Protein AF-A0A829HCF9-F1 (afdb_monomer_lite)

Radius of gyration: 11.92 Å; chains: 1; bounding box: 25×26×34 Å

Foldseek 3Di:
DDCDPLLLQLLVQQVVQPVFWGFFDDDPQATPSPRVDHNVVNVVSQVVCCVVQQWPQQWDQDPVRDIDGGTTHGDPNVVVVSVD

Sequence (84 aa):
MQLNDLKRKILEIANAQYPRVALIEVEDNKIVSLSEYEIDDVIKALKELQDNNFIVNAISISVDQIVSFGHLEITSRGRNLLNS

Structure (mmCIF, N/CA/C/O backbone):
data_AF-A0A829HCF9-F1
#
_entry.id   AF-A0A829HCF9-F1
#
loop_
_atom_site.group_PDB
_atom_site.id
_atom_site.type_symbol
_atom_site.label_atom_id
_atom_site.label_alt_id
_atom_site.label_comp_id
_atom_site.label_asym_id
_atom_site.label_entity_id
_atom_site.label_seq_id
_atom_site.pdbx_PDB_ins_code
_atom_site.Cartn_x
_atom_site.Cartn_y
_atom_site.Cartn_z
_atom_site.occupancy
_atom_site.B_iso_or_equiv
_atom_site.auth_seq_id
_atom_site.auth_comp_id
_atom_site.auth_asym_id
_atom_site.auth_atom_id
_atom_site.pdbx_PDB_model_num
ATOM 1 N N . MET A 1 1 ? 4.490 -8.853 11.799 1.00 70.00 1 MET A N 1
ATOM 2 C CA . MET A 1 1 ? 5.204 -8.249 10.652 1.00 70.00 1 MET A CA 1
ATOM 3 C C . MET A 1 1 ? 5.977 -7.042 11.161 1.00 70.00 1 MET A C 1
ATOM 5 O O . MET A 1 1 ? 5.411 -6.313 11.964 1.00 70.00 1 MET A O 1
ATOM 9 N N . GLN A 1 2 ? 7.226 -6.835 10.735 1.00 77.06 2 GLN A N 1
ATOM 10 C CA . GLN A 1 2 ? 7.940 -5.576 10.992 1.00 77.06 2 GLN A CA 1
ATOM 11 C C . GLN A 1 2 ? 7.560 -4.536 9.929 1.00 77.06 2 GLN A C 1
ATOM 13 O O . GLN A 1 2 ? 7.513 -4.855 8.736 1.00 77.06 2 GLN A O 1
ATOM 18 N N . LEU A 1 3 ? 7.257 -3.316 10.373 1.00 83.94 3 LEU A N 1
ATOM 19 C CA . LEU A 1 3 ? 6.979 -2.181 9.502 1.00 83.94 3 LEU A CA 1
ATOM 20 C C . LEU A 1 3 ? 8.315 -1.539 9.107 1.00 83.94 3 LEU A C 1
ATOM 22 O O . LEU A 1 3 ? 8.942 -0.881 9.930 1.00 83.94 3 LEU A O 1
ATOM 26 N N . ASN A 1 4 ? 8.765 -1.779 7.875 1.00 91.50 4 ASN A N 1
ATOM 27 C CA . ASN A 1 4 ? 9.935 -1.100 7.315 1.00 91.50 4 ASN A CA 1
ATOM 28 C C . ASN A 1 4 ? 9.539 0.263 6.719 1.00 91.50 4 ASN A C 1
ATOM 30 O O . ASN A 1 4 ? 8.349 0.549 6.557 1.00 91.50 4 ASN A O 1
ATOM 34 N N . ASP A 1 5 ? 10.532 1.080 6.367 1.00 93.44 5 ASP A N 1
ATOM 35 C CA . ASP A 1 5 ? 10.310 2.444 5.866 1.00 93.44 5 ASP A CA 1
ATOM 36 C C . ASP A 1 5 ? 9.405 2.483 4.627 1.00 93.44 5 ASP A C 1
ATOM 38 O O . ASP A 1 5 ? 8.506 3.318 4.546 1.00 93.44 5 ASP A O 1
ATOM 42 N N . LEU A 1 6 ? 9.571 1.535 3.698 1.00 93.94 6 LEU A N 1
ATOM 43 C CA . LEU A 1 6 ? 8.730 1.425 2.503 1.00 93.94 6 LEU A CA 1
ATOM 44 C C . LEU A 1 6 ? 7.258 1.167 2.861 1.00 93.94 6 LEU A C 1
ATOM 46 O O . LEU A 1 6 ? 6.366 1.891 2.421 1.00 93.94 6 LEU A O 1
ATOM 50 N N . LYS A 1 7 ? 6.982 0.158 3.695 1.00 94.12 7 LYS A N 1
ATOM 51 C CA . LYS A 1 7 ? 5.611 -0.156 4.124 1.00 94.12 7 LYS A CA 1
ATOM 52 C C . LYS A 1 7 ? 4.993 0.988 4.918 1.00 94.12 7 LYS A C 1
ATOM 54 O O . LYS A 1 7 ? 3.795 1.224 4.788 1.00 94.12 7 LYS A O 1
ATOM 59 N N . ARG A 1 8 ? 5.793 1.695 5.725 1.00 95.12 8 ARG A N 1
ATOM 60 C CA . ARG A 1 8 ? 5.345 2.893 6.440 1.00 95.12 8 ARG A CA 1
ATOM 61 C C . ARG A 1 8 ? 4.907 3.972 5.452 1.00 95.12 8 ARG A C 1
ATOM 63 O O . ARG A 1 8 ? 3.763 4.399 5.543 1.00 95.12 8 ARG A O 1
ATOM 70 N N . LYS A 1 9 ? 5.737 4.319 4.464 1.00 94.12 9 LYS A N 1
ATOM 71 C CA . LYS A 1 9 ? 5.386 5.307 3.428 1.00 94.12 9 LYS A CA 1
ATOM 72 C C . LYS A 1 9 ? 4.125 4.931 2.651 1.00 94.12 9 LYS A C 1
ATOM 74 O O . LYS A 1 9 ? 3.265 5.777 2.437 1.00 94.12 9 LYS A O 1
ATOM 79 N N . ILE A 1 10 ? 3.966 3.658 2.278 1.00 93.25 10 ILE A N 1
ATOM 80 C CA . ILE A 1 10 ? 2.742 3.175 1.614 1.00 93.25 10 ILE A CA 1
ATOM 81 C C . ILE A 1 10 ? 1.506 3.421 2.494 1.00 93.25 10 ILE A C 1
ATOM 83 O O . ILE A 1 10 ? 0.489 3.923 2.012 1.00 93.25 10 ILE A O 1
ATOM 87 N N . LEU A 1 11 ? 1.583 3.085 3.786 1.00 94.50 11 LEU A N 1
ATOM 88 C CA . LEU A 1 11 ? 0.484 3.323 4.722 1.00 94.50 11 LEU A CA 1
ATOM 89 C C . LEU A 1 11 ? 0.224 4.816 4.939 1.00 94.50 11 LEU A C 1
ATOM 91 O O . LEU A 1 11 ? -0.933 5.205 5.042 1.00 94.50 11 LEU A O 1
ATOM 95 N N . GLU A 1 12 ? 1.258 5.654 4.975 1.00 94.69 12 GLU A N 1
ATOM 96 C CA . GLU A 1 12 ? 1.120 7.111 5.081 1.00 94.69 12 GLU A CA 1
ATOM 97 C C . GLU A 1 12 ? 0.396 7.697 3.865 1.00 94.69 12 GLU A C 1
ATOM 99 O O . GLU A 1 12 ? -0.542 8.473 4.043 1.00 94.69 12 GLU A O 1
ATOM 104 N N . ILE A 1 13 ? 0.755 7.269 2.648 1.00 92.31 13 ILE A N 1
ATOM 105 C CA . ILE A 1 13 ? 0.080 7.669 1.403 1.00 92.31 13 ILE A CA 1
ATOM 106 C C . ILE A 1 13 ? -1.408 7.301 1.460 1.00 92.31 13 ILE A C 1
ATOM 108 O O . ILE A 1 13 ? -2.270 8.144 1.205 1.00 92.31 13 ILE A O 1
ATOM 112 N N . ALA A 1 14 ? -1.725 6.062 1.845 1.00 93.25 14 ALA A N 1
ATOM 113 C CA . ALA A 1 14 ? -3.110 5.607 1.950 1.00 93.25 14 ALA A CA 1
ATOM 114 C C . ALA A 1 14 ? -3.879 6.331 3.077 1.00 93.25 14 ALA A C 1
ATOM 116 O O . ALA A 1 14 ? -5.044 6.690 2.912 1.00 93.25 14 ALA A O 1
ATOM 117 N N . ASN A 1 15 ? -3.230 6.596 4.216 1.00 94.62 15 ASN A N 1
ATOM 118 C CA . ASN A 1 15 ? -3.826 7.304 5.349 1.00 94.62 15 ASN A CA 1
ATOM 119 C C . ASN A 1 15 ? -4.088 8.784 5.060 1.00 94.62 15 ASN A C 1
ATOM 121 O O . ASN A 1 15 ? -5.099 9.312 5.514 1.00 94.62 15 ASN A O 1
ATOM 125 N N . ALA A 1 16 ? -3.225 9.443 4.283 1.00 93.56 16 ALA A N 1
ATOM 126 C CA . ALA A 1 16 ? -3.380 10.850 3.920 1.00 93.56 16 ALA A CA 1
ATOM 127 C C . ALA A 1 16 ? -4.667 11.125 3.124 1.00 93.56 16 ALA A C 1
ATOM 129 O O . ALA A 1 16 ? -5.178 12.242 3.152 1.00 93.56 16 ALA A O 1
ATOM 130 N N . GLN A 1 17 ? -5.199 10.110 2.435 1.00 92.44 17 GLN A N 1
ATOM 131 C CA . GLN A 1 17 ? -6.439 10.218 1.667 1.00 92.44 17 GLN A CA 1
ATOM 132 C C . GLN A 1 17 ? -7.666 9.688 2.417 1.00 92.44 17 GLN A C 1
ATOM 134 O O . GLN A 1 17 ? -8.785 9.934 1.973 1.00 92.44 17 GLN A O 1
ATOM 139 N N . TYR A 1 18 ? -7.508 9.017 3.564 1.00 89.75 18 TYR A N 1
ATOM 140 C CA . TYR A 1 18 ? -8.626 8.456 4.329 1.00 89.75 18 TYR A CA 1
ATOM 141 C C . TYR A 1 18 ? -9.671 9.535 4.707 1.00 89.75 18 TYR A C 1
ATOM 143 O O . TYR A 1 18 ? -9.293 10.610 5.175 1.00 89.75 18 TYR A O 1
ATOM 151 N N . PRO A 1 19 ? -10.993 9.282 4.562 1.00 88.81 19 PRO A N 1
ATOM 152 C CA . PRO A 1 19 ? -11.657 8.014 4.226 1.00 88.81 19 PRO A CA 1
ATOM 153 C C . PRO A 1 19 ? -11.791 7.713 2.726 1.00 88.81 19 PRO A C 1
ATOM 155 O O . PRO A 1 19 ? -12.546 6.824 2.346 1.00 88.81 19 PRO A O 1
ATOM 158 N N . ARG A 1 20 ? -11.102 8.461 1.865 1.00 89.75 20 ARG A N 1
ATOM 159 C CA . ARG A 1 20 ? -11.019 8.200 0.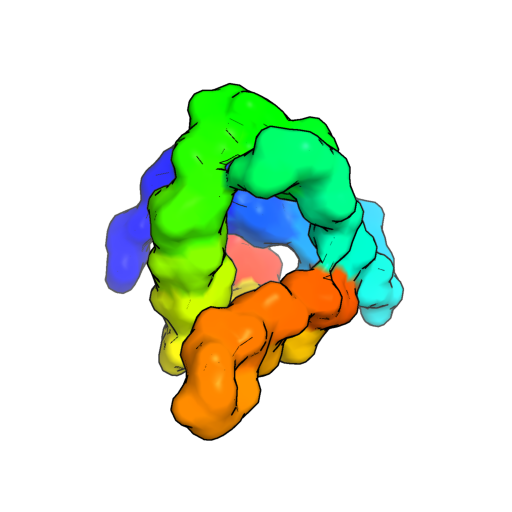424 1.00 89.75 20 ARG A CA 1
ATOM 160 C C . ARG A 1 20 ? -9.882 7.221 0.126 1.00 89.75 20 ARG A C 1
ATOM 162 O O . ARG A 1 20 ? -9.154 6.788 1.018 1.00 89.75 20 ARG A O 1
ATOM 169 N N . VAL A 1 21 ? -9.747 6.890 -1.152 1.00 89.50 21 VAL A N 1
ATOM 170 C CA . VAL A 1 21 ? -8.692 6.023 -1.672 1.00 89.50 21 VAL A CA 1
ATOM 171 C C . VAL A 1 21 ? -7.527 6.842 -2.222 1.00 89.50 21 VAL A C 1
ATOM 173 O O . VAL A 1 21 ? -7.742 7.895 -2.824 1.00 89.50 21 VAL A O 1
ATOM 176 N N . ALA A 1 22 ? -6.301 6.360 -2.032 1.00 88.25 22 ALA A N 1
ATOM 177 C CA . ALA A 1 22 ? -5.116 6.926 -2.664 1.00 88.25 22 ALA A CA 1
ATOM 178 C C . ALA A 1 22 ? -4.852 6.258 -4.018 1.00 88.25 22 ALA A C 1
ATOM 180 O O . ALA A 1 22 ? -5.098 5.066 -4.195 1.00 88.25 22 ALA A O 1
ATOM 181 N N . LEU A 1 23 ? -4.346 7.030 -4.974 1.00 84.50 23 LEU A N 1
ATOM 182 C CA . LEU A 1 23 ? -3.922 6.534 -6.280 1.00 84.50 23 LEU A CA 1
ATOM 183 C C . LEU A 1 23 ? -2.406 6.338 -6.271 1.00 84.50 23 LEU A C 1
ATOM 185 O O . LEU A 1 23 ? -1.679 7.217 -5.811 1.00 84.50 23 LEU A O 1
ATOM 189 N N . ILE A 1 24 ? -1.943 5.196 -6.781 1.00 82.56 24 ILE A N 1
ATOM 190 C CA . ILE A 1 24 ? -0.537 4.998 -7.134 1.00 82.56 24 ILE A CA 1
ATOM 191 C C . ILE A 1 24 ? -0.419 5.033 -8.654 1.00 82.56 24 ILE A C 1
ATOM 193 O O . ILE A 1 24 ? -1.019 4.223 -9.357 1.00 82.56 24 ILE A O 1
ATOM 197 N N . GLU A 1 25 ? 0.367 5.987 -9.138 1.00 81.19 25 GLU A N 1
ATOM 198 C CA . GLU A 1 25 ? 0.672 6.173 -10.553 1.00 81.19 25 GLU A CA 1
ATOM 199 C C . GLU A 1 25 ? 2.014 5.526 -10.886 1.00 81.19 25 GLU A C 1
ATOM 201 O O . GLU A 1 25 ? 2.956 5.593 -10.090 1.00 81.19 25 GLU A O 1
ATOM 206 N N . VAL A 1 26 ? 2.093 4.908 -12.066 1.00 81.00 26 VAL A N 1
ATOM 207 C CA . VAL A 1 26 ? 3.306 4.269 -12.583 1.00 81.00 26 VAL A CA 1
ATOM 208 C C . VAL A 1 26 ? 3.730 4.956 -13.873 1.00 81.00 26 VAL A C 1
ATOM 210 O O . VAL A 1 26 ? 2.946 5.041 -14.814 1.00 81.00 26 VAL A O 1
ATOM 213 N N . GLU A 1 27 ? 4.980 5.402 -13.913 1.00 81.19 27 GLU A N 1
ATOM 214 C CA . GLU A 1 27 ? 5.617 6.073 -15.045 1.00 81.19 27 GLU A CA 1
ATOM 215 C C . GLU A 1 27 ? 7.038 5.517 -15.203 1.00 81.19 27 GLU A C 1
ATOM 217 O O . GLU A 1 27 ? 7.745 5.337 -14.213 1.00 81.19 27 GLU A O 1
ATOM 222 N N . ASP A 1 28 ? 7.446 5.173 -16.429 1.00 81.31 28 ASP A N 1
ATOM 223 C CA . ASP A 1 28 ? 8.781 4.629 -16.738 1.00 81.31 28 ASP A CA 1
ATOM 224 C C . ASP A 1 28 ? 9.250 3.492 -15.801 1.00 81.31 28 ASP A C 1
ATOM 226 O O . ASP A 1 28 ? 10.383 3.479 -15.316 1.00 81.31 28 ASP A O 1
ATOM 230 N N . ASN A 1 29 ? 8.371 2.516 -15.532 1.00 76.19 29 ASN A N 1
ATOM 231 C CA . ASN A 1 29 ? 8.614 1.400 -14.601 1.00 76.19 29 ASN A CA 1
ATOM 232 C C . ASN A 1 29 ? 8.915 1.816 -13.148 1.00 76.19 29 ASN A C 1
ATOM 234 O O . ASN A 1 29 ? 9.474 1.033 -12.382 1.00 76.19 29 ASN A O 1
ATOM 238 N N . LYS A 1 30 ? 8.512 3.015 -12.728 1.00 78.94 30 LYS A N 1
ATOM 239 C CA . LYS A 1 30 ? 8.596 3.478 -11.339 1.00 78.94 30 LYS A CA 1
ATOM 240 C C . LYS A 1 30 ? 7.236 3.939 -10.862 1.00 78.94 30 LYS A C 1
ATOM 242 O O . LYS A 1 30 ? 6.450 4.453 -11.650 1.00 78.94 30 LYS A O 1
ATOM 247 N N . ILE A 1 31 ? 6.957 3.795 -9.568 1.00 83.56 31 ILE A N 1
ATOM 248 C CA . ILE A 1 31 ? 5.780 4.454 -8.995 1.00 83.56 31 ILE A CA 1
ATOM 249 C C . ILE A 1 31 ? 6.180 5.857 -8.552 1.00 83.56 31 ILE A C 1
ATOM 251 O O . ILE A 1 31 ? 7.125 6.024 -7.782 1.00 83.56 31 ILE A O 1
ATOM 255 N N . VAL A 1 32 ? 5.466 6.865 -9.051 1.00 85.06 32 VAL A N 1
ATOM 256 C CA . VAL A 1 32 ? 5.853 8.282 -8.945 1.00 85.06 32 VAL A CA 1
ATOM 257 C C . VAL A 1 32 ? 6.029 8.705 -7.483 1.00 85.06 32 VAL A C 1
ATOM 259 O O . VAL A 1 32 ? 7.027 9.322 -7.116 1.00 85.06 32 VAL A O 1
ATOM 262 N N . SER A 1 33 ? 5.101 8.301 -6.614 1.00 84.50 33 SER A N 1
ATOM 263 C CA . SER A 1 33 ? 5.113 8.628 -5.182 1.00 84.50 33 SER A CA 1
ATOM 264 C C . SER A 1 33 ? 6.134 7.841 -4.351 1.00 84.50 33 SER A C 1
ATOM 266 O O . SER A 1 33 ? 6.286 8.119 -3.165 1.00 84.50 33 SER A O 1
ATOM 268 N N . LEU A 1 34 ? 6.782 6.827 -4.933 1.00 88.81 34 LEU A N 1
ATOM 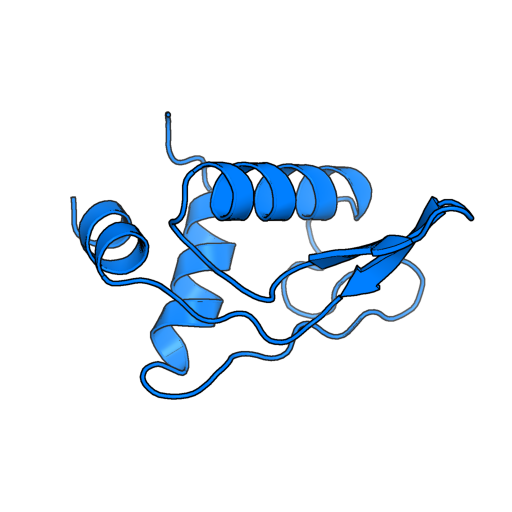269 C CA . LEU A 1 34 ? 7.784 5.969 -4.287 1.00 88.81 34 LEU A CA 1
ATOM 270 C C . LEU A 1 34 ? 8.977 5.758 -5.235 1.00 88.81 34 LEU A C 1
ATOM 272 O O . LEU A 1 34 ? 9.521 4.660 -5.324 1.00 88.81 34 LEU A O 1
ATOM 276 N N . SER A 1 35 ? 9.351 6.811 -5.971 1.00 88.06 35 SER A N 1
ATOM 277 C CA . SER A 1 35 ? 10.333 6.756 -7.065 1.00 88.06 35 SER A CA 1
ATOM 278 C C . SER A 1 35 ? 11.746 6.345 -6.628 1.00 88.06 35 SER A C 1
ATOM 280 O O . SER A 1 35 ? 12.554 5.928 -7.462 1.00 88.06 35 SER A O 1
ATOM 282 N N . GLU A 1 36 ? 12.046 6.454 -5.330 1.00 90.94 36 GLU A N 1
ATOM 283 C CA . GLU A 1 36 ? 13.296 6.005 -4.722 1.00 90.94 36 GLU A CA 1
ATOM 284 C C . GLU A 1 36 ? 13.368 4.489 -4.454 1.00 90.94 36 GLU A C 1
ATOM 286 O O . GLU A 1 36 ? 14.412 4.009 -4.012 1.00 90.94 36 GLU A O 1
ATOM 291 N N . TYR A 1 37 ? 12.290 3.738 -4.704 1.00 90.12 37 TYR A N 1
ATOM 292 C CA . TYR A 1 37 ? 12.229 2.287 -4.522 1.00 90.12 37 TYR A CA 1
ATOM 293 C C . TYR A 1 37 ? 12.078 1.562 -5.863 1.00 90.12 37 TYR A C 1
ATOM 295 O O . TYR A 1 37 ? 11.401 2.040 -6.774 1.00 90.12 37 TYR A O 1
ATOM 303 N N . GLU A 1 38 ? 12.670 0.372 -5.964 1.00 90.38 38 GLU A N 1
ATOM 304 C CA . GLU A 1 38 ? 12.471 -0.513 -7.114 1.00 90.38 38 GLU A CA 1
ATOM 305 C C . GLU A 1 38 ? 11.017 -0.999 -7.171 1.00 90.38 38 GLU A C 1
ATOM 307 O O . GLU A 1 38 ? 10.422 -1.347 -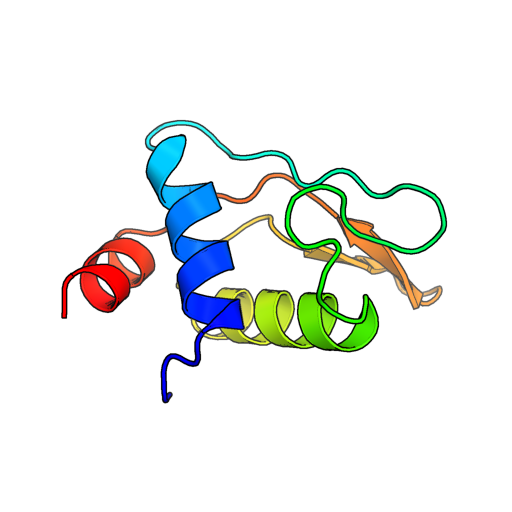6.147 1.00 90.38 38 GLU A O 1
ATOM 312 N N . ILE A 1 39 ? 10.434 -1.054 -8.372 1.00 86.19 39 ILE A N 1
ATOM 313 C CA . ILE A 1 39 ? 9.012 -1.391 -8.545 1.00 86.19 39 ILE A CA 1
ATOM 314 C C . ILE A 1 39 ? 8.661 -2.772 -7.976 1.00 86.19 39 ILE A C 1
ATOM 316 O O . ILE A 1 39 ? 7.608 -2.922 -7.358 1.00 86.19 39 ILE A O 1
ATOM 320 N N . ASP A 1 40 ? 9.563 -3.749 -8.092 1.00 88.31 40 ASP A N 1
ATOM 321 C CA . ASP A 1 40 ? 9.382 -5.097 -7.544 1.00 88.31 40 ASP A CA 1
ATOM 322 C C . ASP A 1 40 ? 9.295 -5.094 -6.010 1.00 88.31 40 ASP A C 1
ATOM 324 O O . ASP A 1 40 ? 8.462 -5.797 -5.426 1.00 88.31 40 ASP A O 1
ATOM 328 N N . ASP A 1 41 ? 10.098 -4.257 -5.345 1.00 90.81 41 ASP A N 1
ATOM 329 C CA . ASP A 1 41 ? 10.054 -4.093 -3.891 1.00 90.81 41 ASP A CA 1
ATOM 330 C C . ASP A 1 41 ? 8.749 -3.423 -3.455 1.00 90.81 41 ASP A C 1
ATOM 332 O O . ASP A 1 41 ? 8.140 -3.832 -2.458 1.00 90.81 41 ASP A O 1
ATOM 336 N N . VAL A 1 42 ? 8.275 -2.435 -4.221 1.00 89.75 42 VAL A N 1
ATOM 337 C CA . VAL A 1 42 ? 6.987 -1.783 -3.959 1.00 89.75 42 VAL A CA 1
ATOM 338 C C . VAL A 1 42 ? 5.829 -2.762 -4.150 1.00 89.75 42 VAL A C 1
ATOM 340 O O . VAL A 1 42 ? 4.970 -2.856 -3.273 1.00 89.75 42 VAL A O 1
ATOM 343 N N . ILE A 1 43 ? 5.823 -3.555 -5.226 1.00 88.81 43 ILE A N 1
ATOM 344 C CA . ILE A 1 43 ? 4.811 -4.597 -5.468 1.00 88.81 43 ILE A CA 1
ATOM 345 C C . ILE A 1 43 ? 4.793 -5.598 -4.314 1.00 88.81 43 ILE A C 1
ATOM 347 O O . ILE A 1 43 ? 3.726 -5.918 -3.783 1.00 88.81 43 ILE A O 1
ATOM 351 N N . LYS A 1 44 ? 5.966 -6.073 -3.884 1.00 90.75 44 LYS A N 1
ATOM 352 C CA . LYS A 1 44 ? 6.079 -7.008 -2.762 1.00 90.75 44 LYS A CA 1
ATOM 353 C C . LYS A 1 44 ? 5.540 -6.402 -1.467 1.00 90.75 44 LYS A C 1
ATOM 355 O O . LYS A 1 44 ? 4.775 -7.058 -0.761 1.00 90.75 44 LYS A O 1
ATOM 360 N N . ALA A 1 45 ? 5.882 -5.150 -1.168 1.00 92.31 45 ALA A N 1
ATOM 361 C CA . ALA A 1 45 ? 5.391 -4.456 0.018 1.00 92.31 45 ALA A CA 1
ATOM 362 C C . ALA A 1 45 ? 3.868 -4.251 -0.013 1.00 92.31 45 ALA A C 1
ATOM 364 O O . ALA A 1 45 ? 3.203 -4.510 0.993 1.00 92.31 45 ALA A O 1
ATOM 365 N N . LEU A 1 46 ? 3.308 -3.847 -1.158 1.00 91.00 46 LEU A N 1
ATOM 366 C CA . LEU A 1 46 ? 1.862 -3.704 -1.355 1.00 91.00 46 LEU A CA 1
ATOM 367 C C . LEU A 1 46 ? 1.142 -5.040 -1.163 1.00 91.00 46 LEU A C 1
ATOM 369 O O . LEU A 1 46 ? 0.145 -5.097 -0.445 1.00 91.00 46 LEU A O 1
ATOM 373 N N . LYS A 1 47 ? 1.684 -6.121 -1.735 1.00 90.69 47 LYS A N 1
ATOM 374 C CA . LYS A 1 47 ? 1.143 -7.473 -1.578 1.00 90.69 47 LYS A CA 1
ATOM 375 C C . LYS A 1 47 ? 1.130 -7.909 -0.121 1.00 90.69 47 LYS A C 1
ATOM 377 O O . LYS A 1 47 ? 0.095 -8.318 0.384 1.00 90.69 47 LYS A O 1
ATOM 382 N N . GLU A 1 48 ? 2.250 -7.759 0.581 1.00 92.94 48 GLU A N 1
ATOM 383 C CA . GLU A 1 48 ? 2.336 -8.121 1.996 1.00 92.94 48 GLU A CA 1
ATOM 384 C C . GLU A 1 48 ? 1.365 -7.301 2.860 1.00 92.94 48 GLU A C 1
ATOM 386 O O . GLU A 1 48 ? 0.733 -7.848 3.765 1.00 92.94 48 GLU A O 1
ATOM 391 N N . LEU A 1 49 ? 1.208 -6.001 2.591 1.00 93.69 49 LEU A N 1
ATOM 392 C CA . LEU A 1 49 ? 0.245 -5.156 3.302 1.00 93.69 49 LEU A CA 1
ATOM 393 C C . LEU A 1 49 ? -1.206 -5.574 3.028 1.00 93.69 49 LEU A C 1
ATOM 395 O O . LEU A 1 49 ? -2.019 -5.572 3.957 1.00 93.69 49 LEU A O 1
ATOM 399 N N . GLN A 1 50 ? -1.517 -5.954 1.789 1.00 92.50 50 GLN A N 1
ATOM 400 C CA . GLN A 1 50 ? -2.838 -6.427 1.381 1.00 92.50 50 GLN A CA 1
ATOM 401 C C . GLN A 1 50 ? -3.159 -7.806 1.975 1.00 92.50 50 GLN A C 1
ATOM 403 O O . GLN A 1 50 ? -4.207 -7.973 2.596 1.00 92.50 50 GLN A O 1
ATOM 408 N N . ASP A 1 51 ? -2.227 -8.760 1.901 1.00 92.69 51 ASP A N 1
ATOM 409 C CA . ASP A 1 51 ? -2.368 -10.113 2.463 1.00 92.69 51 ASP A CA 1
ATOM 410 C C . AS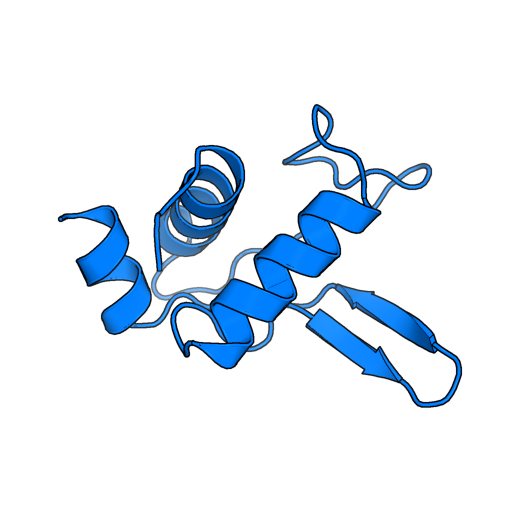P A 1 51 ? -2.571 -10.087 3.990 1.00 92.69 51 ASP A C 1
ATOM 412 O O . ASP A 1 51 ? -3.245 -10.944 4.560 1.00 92.69 51 ASP A O 1
ATOM 416 N N . ASN A 1 52 ? -2.021 -9.076 4.672 1.00 93.69 52 ASN A N 1
ATOM 417 C CA . ASN A 1 52 ? -2.201 -8.871 6.113 1.00 93.69 52 ASN A CA 1
ATOM 418 C C . ASN A 1 52 ? -3.383 -7.943 6.468 1.00 93.69 52 ASN A C 1
ATOM 420 O O . ASN A 1 52 ? -3.567 -7.606 7.644 1.00 93.69 52 ASN A O 1
ATOM 424 N N . ASN A 1 53 ? -4.196 -7.550 5.482 1.00 94.56 53 ASN A N 1
ATOM 425 C CA . ASN A 1 53 ? -5.380 -6.704 5.639 1.00 94.56 53 ASN A CA 1
ATOM 426 C C . ASN A 1 53 ? -5.084 -5.315 6.250 1.00 94.56 53 ASN A C 1
ATOM 428 O O . ASN A 1 53 ? -5.873 -4.785 7.037 1.00 94.56 53 ASN A O 1
ATOM 432 N N . PHE A 1 54 ? -3.925 -4.728 5.941 1.00 95.06 54 PHE A N 1
ATOM 433 C CA . PHE A 1 54 ? -3.584 -3.351 6.328 1.00 95.06 54 PHE A CA 1
ATOM 434 C C . PHE A 1 54 ? -4.041 -2.327 5.282 1.00 95.06 54 PHE A C 1
ATOM 436 O O . PHE A 1 54 ? -4.434 -1.216 5.641 1.00 95.06 54 PHE A O 1
ATOM 443 N N . ILE A 1 55 ? -4.038 -2.723 4.011 1.00 94.00 55 ILE A N 1
ATOM 444 C CA . ILE A 1 55 ? -4.636 -1.994 2.888 1.00 94.00 55 ILE A CA 1
ATOM 445 C C . ILE A 1 55 ? -5.500 -2.952 2.064 1.00 94.00 55 ILE A C 1
ATOM 447 O O . ILE A 1 55 ? -5.302 -4.164 2.128 1.00 94.00 55 ILE A O 1
ATOM 451 N N . VAL A 1 56 ? -6.429 -2.423 1.277 1.00 91.00 56 VAL A N 1
ATOM 452 C CA . VAL A 1 56 ? -7.207 -3.179 0.287 1.00 91.00 56 VAL A CA 1
ATOM 453 C C . VAL A 1 56 ? -7.198 -2.457 -1.060 1.00 91.00 56 VAL A C 1
ATOM 455 O O . VAL A 1 56 ? -6.850 -1.279 -1.127 1.00 91.00 56 VAL A O 1
ATOM 458 N N . ASN A 1 57 ? -7.552 -3.187 -2.124 1.00 85.56 57 ASN A N 1
ATOM 459 C CA . ASN A 1 57 ? -7.649 -2.696 -3.508 1.00 85.56 57 ASN A CA 1
ATOM 460 C C . ASN A 1 57 ? -6.339 -2.136 -4.109 1.00 85.56 57 ASN A C 1
ATOM 462 O O . ASN A 1 57 ? -6.363 -1.514 -5.170 1.00 85.56 57 ASN A O 1
ATOM 466 N N . ALA A 1 58 ? -5.195 -2.395 -3.466 1.00 81.06 58 ALA A N 1
ATOM 467 C CA . ALA A 1 58 ? -3.914 -1.779 -3.793 1.00 81.06 58 ALA A CA 1
ATOM 468 C C . ALA A 1 58 ? -3.261 -2.370 -5.048 1.00 81.06 58 ALA A C 1
ATOM 470 O O . ALA A 1 58 ? -2.761 -1.622 -5.887 1.00 81.06 58 ALA A O 1
ATOM 471 N N . ILE A 1 59 ? -3.267 -3.700 -5.187 1.00 82.38 59 ILE A N 1
ATOM 472 C CA . ILE A 1 59 ? -2.758 -4.389 -6.379 1.00 82.38 59 ILE A CA 1
ATOM 473 C C . ILE A 1 59 ? -3.665 -5.551 -6.785 1.00 82.38 59 ILE A C 1
ATOM 475 O O . ILE A 1 59 ? -4.205 -6.273 -5.940 1.00 82.38 59 ILE A O 1
ATOM 479 N N . SER A 1 60 ? -3.774 -5.763 -8.095 1.00 71.62 60 SER A N 1
ATOM 480 C CA . SER A 1 60 ? -4.326 -6.976 -8.698 1.00 71.62 60 SER A CA 1
ATOM 481 C C . SER A 1 60 ? -3.289 -7.579 -9.639 1.00 71.62 60 SER A C 1
ATOM 483 O O . SER A 1 60 ? -2.711 -6.874 -10.465 1.00 71.62 60 SER A O 1
ATOM 485 N N . ILE A 1 61 ? -3.034 -8.879 -9.500 1.00 64.88 61 ILE A N 1
ATOM 486 C CA . ILE A 1 61 ? -2.138 -9.627 -10.385 1.00 64.88 61 ILE A CA 1
ATOM 487 C C . ILE A 1 61 ? -3.023 -10.546 -11.218 1.00 64.88 61 ILE A C 1
ATOM 489 O O . ILE A 1 61 ? -3.651 -11.461 -10.684 1.00 64.88 61 ILE A O 1
ATOM 493 N N . SER A 1 62 ? -3.110 -10.265 -12.516 1.00 59.38 62 SER A N 1
ATOM 494 C CA . SER A 1 62 ? -3.863 -11.100 -13.456 1.00 59.38 62 SER A CA 1
ATOM 495 C C . SER A 1 62 ? -3.118 -12.403 -13.778 1.00 59.38 62 SER A C 1
ATOM 497 O O . SER A 1 62 ? -1.932 -12.554 -13.477 1.00 59.38 62 SER A O 1
ATOM 499 N N . VAL A 1 63 ? -3.818 -13.356 -14.404 1.00 55.09 63 VAL A N 1
ATOM 500 C CA . VAL A 1 63 ? -3.264 -14.671 -14.786 1.00 55.09 63 VAL A CA 1
ATOM 501 C C . VAL A 1 63 ? -2.068 -14.529 -15.740 1.00 55.09 63 VAL A C 1
ATOM 503 O O . VAL A 1 63 ? -1.141 -15.333 -15.684 1.00 55.09 63 VAL A O 1
ATOM 506 N N . ASP A 1 64 ? -2.036 -13.447 -16.522 1.00 62.38 64 ASP A N 1
ATOM 507 C CA . ASP A 1 64 ? -0.964 -13.119 -17.470 1.00 62.38 64 ASP A CA 1
ATOM 508 C C . ASP A 1 64 ? 0.220 -12.375 -16.819 1.00 62.38 64 ASP A C 1
ATOM 510 O O . ASP A 1 64 ? 1.051 -11.794 -17.511 1.00 62.38 64 ASP A O 1
ATOM 514 N N . GLN A 1 65 ? 0.297 -12.359 -15.481 1.00 57.62 65 GLN A N 1
ATOM 515 C CA . GLN A 1 65 ? 1.308 -11.646 -14.682 1.00 57.62 65 GLN A CA 1
ATOM 516 C C . GLN A 1 65 ? 1.329 -10.124 -14.876 1.00 57.62 65 GLN A C 1
ATOM 518 O O . GLN A 1 65 ? 2.224 -9.447 -14.373 1.00 57.62 65 GLN A O 1
ATOM 523 N N . ILE A 1 66 ? 0.320 -9.556 -15.541 1.00 62.28 66 ILE A N 1
ATOM 524 C CA . ILE A 1 66 ? 0.154 -8.107 -15.597 1.00 62.28 66 ILE A CA 1
ATOM 525 C C . ILE A 1 66 ? -0.238 -7.645 -14.195 1.00 62.28 66 ILE A C 1
ATOM 527 O O . ILE A 1 66 ? -1.299 -8.022 -13.678 1.00 62.28 66 ILE A O 1
ATOM 531 N N . VAL A 1 67 ? 0.643 -6.850 -13.589 1.00 66.00 67 VAL A N 1
ATOM 532 C CA . VAL A 1 67 ? 0.408 -6.173 -12.317 1.00 66.00 67 VAL A CA 1
ATOM 533 C C . VAL A 1 67 ? -0.351 -4.886 -12.607 1.00 66.00 67 VAL A C 1
ATOM 535 O O . VAL A 1 67 ? 0.149 -3.993 -13.286 1.00 66.00 67 VAL A O 1
ATOM 538 N N . SER A 1 68 ? -1.574 -4.793 -12.098 1.00 68.06 68 SER A N 1
ATOM 539 C CA . SER A 1 68 ? -2.351 -3.559 -12.108 1.00 68.06 68 SER A CA 1
ATOM 540 C C . SER A 1 68 ? -2.309 -2.931 -10.724 1.00 68.06 68 SER A C 1
ATOM 542 O O . SER A 1 68 ? -2.696 -3.556 -9.732 1.00 68.06 68 SER A O 1
ATOM 544 N N . PHE A 1 69 ? -1.847 -1.687 -10.671 1.00 74.44 69 PHE A N 1
ATOM 545 C CA . PHE A 1 69 ? -1.914 -0.858 -9.476 1.00 74.44 69 PHE A CA 1
ATOM 546 C C . PHE A 1 69 ? -3.312 -0.255 -9.381 1.00 74.44 69 PHE A C 1
ATOM 548 O O . PHE A 1 69 ? -3.883 0.182 -10.381 1.00 74.44 69 PHE A O 1
ATOM 555 N N . GLY A 1 70 ? -3.890 -0.323 -8.189 1.00 71.19 70 GLY A N 1
ATOM 556 C CA . GLY A 1 70 ? -5.258 0.091 -7.928 1.00 71.19 70 GLY A CA 1
ATOM 557 C C . GLY A 1 70 ? -5.353 1.255 -6.950 1.00 71.19 70 GLY A C 1
ATOM 558 O O . GLY A 1 70 ? -4.406 2.001 -6.704 1.00 71.19 70 GLY A O 1
ATOM 559 N N . HIS A 1 71 ? -6.548 1.388 -6.391 1.00 85.06 71 HIS A N 1
ATOM 560 C CA . HIS A 1 71 ? -6.886 2.345 -5.352 1.00 85.06 71 HIS A CA 1
ATOM 561 C C . HIS A 1 71 ? -6.432 1.810 -3.992 1.00 85.06 71 HIS A C 1
ATOM 563 O O . HIS A 1 71 ? -6.972 0.819 -3.513 1.00 85.06 71 HIS A O 1
ATOM 569 N N . LEU A 1 72 ? -5.481 2.464 -3.334 1.00 89.31 72 LEU A N 1
ATOM 570 C CA . LEU A 1 72 ?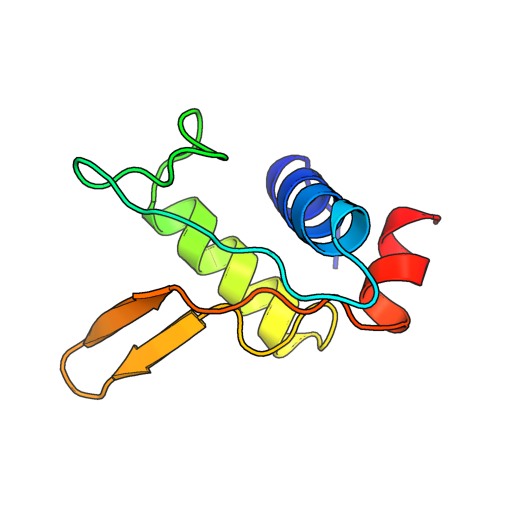 -5.072 2.077 -1.991 1.00 89.31 72 LEU A CA 1
ATOM 571 C C . LEU A 1 72 ? -6.093 2.587 -0.991 1.00 89.31 72 LEU A C 1
ATOM 573 O O .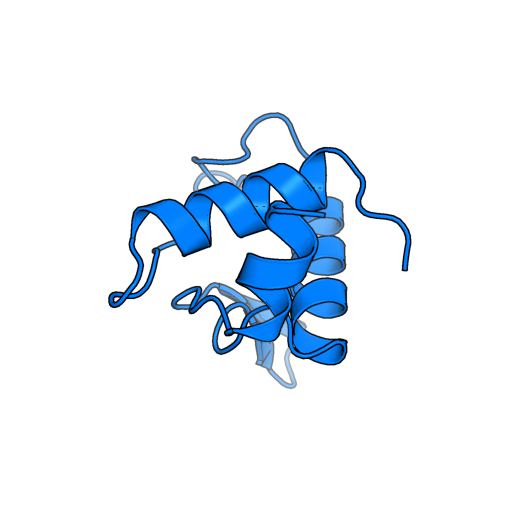 LEU A 1 72 ? -6.227 3.790 -0.764 1.00 89.31 72 LEU A O 1
ATOM 577 N N . GLU A 1 73 ? -6.770 1.656 -0.342 1.00 93.31 73 GLU A N 1
ATOM 578 C CA . GLU A 1 73 ? -7.662 1.947 0.766 1.00 93.31 73 GLU A CA 1
ATOM 579 C C . GLU A 1 73 ? -7.041 1.425 2.060 1.00 93.31 73 GLU A C 1
ATOM 581 O O . GLU A 1 73 ? -6.780 0.230 2.198 1.00 93.31 73 GLU A O 1
ATOM 586 N N . ILE A 1 74 ? -6.787 2.313 3.024 1.00 94.94 74 ILE A N 1
ATOM 587 C CA . ILE A 1 74 ? -6.245 1.905 4.322 1.00 94.94 74 ILE A CA 1
ATOM 588 C C . ILE A 1 74 ? -7.345 1.355 5.233 1.00 94.94 74 ILE A C 1
ATOM 590 O O . ILE A 1 74 ? -8.378 1.989 5.468 1.00 94.94 74 ILE A O 1
ATOM 594 N N . THR A 1 75 ? -7.097 0.192 5.829 1.00 95.69 75 THR A N 1
ATOM 595 C CA . THR A 1 75 ? -8.020 -0.399 6.803 1.00 95.69 75 THR A CA 1
ATOM 596 C C . THR A 1 75 ? -7.829 0.225 8.190 1.00 95.69 75 THR A C 1
ATOM 598 O O . THR A 1 75 ? -6.826 0.882 8.481 1.00 95.69 75 THR A O 1
ATOM 601 N N . SER A 1 76 ? -8.764 -0.020 9.112 1.00 94.94 76 SER A N 1
ATOM 602 C CA . SER A 1 76 ? -8.577 0.334 10.529 1.00 94.94 76 SER A CA 1
ATOM 603 C C . SER A 1 76 ? -7.321 -0.313 11.127 1.00 94.94 76 SER A C 1
ATOM 605 O O . SER A 1 76 ? -6.612 0.315 11.911 1.00 94.94 76 SER A O 1
ATOM 607 N N . ARG A 1 77 ? -6.999 -1.542 10.708 1.00 95.19 77 ARG A N 1
ATOM 608 C CA . ARG A 1 77 ? -5.796 -2.264 11.132 1.00 95.19 77 ARG A CA 1
ATOM 609 C C . ARG A 1 77 ? -4.524 -1.595 10.607 1.00 95.19 77 ARG A C 1
ATOM 611 O O . ARG A 1 77 ? -3.557 -1.491 11.358 1.00 95.19 77 ARG A O 1
ATOM 618 N N . GLY A 1 78 ? -4.531 -1.126 9.357 1.00 94.50 78 GLY A N 1
ATOM 619 C CA . GLY A 1 78 ? -3.423 -0.367 8.768 1.00 94.50 78 GLY A CA 1
ATOM 620 C C . GLY A 1 78 ? -3.156 0.938 9.511 1.00 94.50 78 GLY A C 1
ATOM 621 O O . GLY A 1 78 ? -2.015 1.211 9.878 1.00 94.50 78 GLY A O 1
ATOM 622 N N . ARG A 1 79 ? -4.213 1.696 9.832 1.00 94.69 79 ARG A N 1
ATOM 623 C CA . ARG A 1 79 ? -4.092 2.928 10.631 1.00 94.69 79 ARG A CA 1
ATOM 624 C C . ARG A 1 79 ? -3.542 2.666 12.029 1.00 94.69 79 ARG A C 1
ATOM 626 O O . ARG A 1 79 ? -2.681 3.403 12.493 1.00 94.69 79 ARG A O 1
ATOM 633 N N . ASN A 1 80 ? -4.003 1.607 12.692 1.00 94.12 80 ASN A N 1
ATOM 634 C CA . ASN A 1 80 ? -3.496 1.245 14.016 1.00 94.12 80 ASN A CA 1
ATOM 635 C C . ASN A 1 80 ? -2.009 0.877 13.972 1.00 94.12 80 ASN A C 1
ATOM 637 O O . ASN A 1 80 ? -1.263 1.314 14.840 1.00 94.12 80 ASN A O 1
ATOM 641 N N . LEU A 1 81 ? -1.574 0.125 12.953 1.00 92.12 81 LEU A N 1
ATOM 642 C CA . LEU A 1 81 ? -0.161 -0.219 12.769 1.00 92.12 81 LEU A CA 1
ATOM 643 C C . LEU A 1 81 ? 0.711 1.022 12.536 1.00 92.12 81 LEU A C 1
ATOM 645 O O . LEU A 1 81 ? 1.839 1.055 13.010 1.00 92.12 81 LEU A O 1
ATOM 649 N N . LEU A 1 82 ? 0.200 2.026 11.818 1.00 91.19 82 LEU A N 1
ATOM 650 C CA . LEU A 1 82 ? 0.921 3.277 11.575 1.00 91.19 82 LEU A CA 1
ATOM 651 C C . LEU A 1 82 ? 1.101 4.111 12.857 1.00 91.19 82 LEU A C 1
ATOM 653 O O . LEU A 1 82 ? 2.111 4.789 13.005 1.00 91.19 82 LEU A O 1
ATOM 657 N N . ASN A 1 83 ? 0.136 4.036 13.776 1.00 85.00 83 ASN A N 1
ATOM 658 C CA . ASN A 1 83 ? 0.119 4.783 15.038 1.00 85.00 83 ASN A CA 1
ATOM 659 C C . ASN A 1 83 ? 0.715 4.010 16.237 1.00 85.00 83 ASN A C 1
ATOM 661 O O . ASN A 1 83 ? 0.620 4.498 17.363 1.00 85.00 83 ASN A O 1
ATOM 665 N N . SER A 1 84 ? 1.247 2.800 16.014 1.00 77.06 84 SER A N 1
ATOM 666 C CA . SER A 1 84 ? 1.885 1.951 17.039 1.00 77.06 84 SER A CA 1
ATOM 667 C C . SER A 1 84 ? 3.386 2.205 17.115 1.00 77.06 84 SER A C 1
ATOM 669 O O . SER A 1 84 ? 3.905 2.243 18.250 1.00 77.06 84 SER A O 1
#

Organism: NCBI:txid1217657

Secondary structure (DSSP, 8-state):
----HHHHHHHHHHHHHTTSPEE--EETTEEGGGTTS-HHHHHHHHHHHHHTTSEESSEEE-TT--EEE-EEEE-HHHHHHHT-

pLDDT: mean 86.0, std 9.96, range [55.09, 95.69]